Protein AF-T2JT45-F1 (afdb_monomer_lite)

Secondary structure (DSSP, 8-state):
-----HHHHHHHTTTT------GGGTTT-SS--PPPBTTB-TTSTT-S---------PSSPPHHHHHHHHHHTSHHHHHHHHHT-

Foldseek 3Di:
DDPPDVVVVLVVCPPPRDDDDDCLNPVPDPSDDDDQDVNHDPPDPVRPDDDDDDDDDDPPDDPVRVVVVCCCPDPVNVVVVVVSD

Structure (mmCIF, N/CA/C/O backbone):
data_AF-T2JT45-F1
#
_entry.id   AF-T2JT45-F1
#
loop_
_atom_site.group_PDB
_atom_site.id
_atom_site.type_symbol
_atom_site.label_atom_id
_atom_site.label_alt_id
_atom_site.label_comp_id
_atom_site.label_asym_id
_atom_site.label_entity_id
_atom_site.label_seq_id
_atom_site.pdbx_PDB_ins_code
_atom_site.Cartn_x
_atom_site.Cartn_y
_atom_site.Cartn_z
_atom_site.occupancy
_atom_site.B_iso_or_equiv
_atom_site.auth_seq_id
_atom_site.auth_comp_id
_atom_site.auth_asym_id
_atom_site.auth_atom_id
_atom_site.pdbx_PDB_model_num
ATOM 1 N N . MET A 1 1 ? -14.464 -2.949 -17.435 1.00 42.69 1 MET A N 1
ATOM 2 C CA . MET A 1 1 ? -13.810 -3.271 -16.153 1.00 42.69 1 MET A CA 1
ATOM 3 C C . MET A 1 1 ? -14.474 -2.413 -15.105 1.00 42.69 1 MET A C 1
ATOM 5 O O . MET A 1 1 ? -14.530 -1.204 -15.309 1.00 42.69 1 MET A O 1
ATOM 9 N N . ASP A 1 2 ? -15.019 -3.020 -14.056 1.00 54.78 2 ASP A N 1
ATOM 10 C CA . ASP A 1 2 ? -15.529 -2.250 -12.926 1.00 54.78 2 ASP A CA 1
ATOM 11 C C . ASP A 1 2 ? -14.355 -1.535 -12.259 1.00 54.78 2 ASP A C 1
ATOM 13 O O . ASP A 1 2 ? -13.299 -2.125 -12.024 1.00 54.78 2 ASP A O 1
ATOM 17 N N . ARG A 1 3 ? -14.505 -0.230 -12.038 1.00 58.34 3 ARG A N 1
ATOM 18 C CA . ARG A 1 3 ? -13.516 0.561 -11.311 1.00 58.34 3 ARG A CA 1
ATOM 19 C C . ARG A 1 3 ? -13.516 0.056 -9.871 1.00 58.34 3 ARG A C 1
ATOM 21 O O . ARG A 1 3 ? -14.546 0.161 -9.209 1.00 58.34 3 ARG A O 1
ATOM 28 N N . ASP A 1 4 ? -12.378 -0.443 -9.396 1.00 58.91 4 ASP A N 1
ATOM 29 C CA . ASP A 1 4 ? -12.165 -0.648 -7.965 1.00 58.91 4 ASP A CA 1
ATOM 30 C C . ASP A 1 4 ? -12.191 0.732 -7.298 1.00 58.91 4 ASP A C 1
ATOM 32 O O . ASP A 1 4 ? -11.266 1.539 -7.425 1.00 58.91 4 ASP A O 1
ATOM 36 N N . ALA A 1 5 ? -13.354 1.070 -6.750 1.00 69.38 5 ALA A N 1
ATOM 37 C CA . ALA A 1 5 ? -13.659 2.378 -6.214 1.00 69.38 5 ALA A CA 1
ATOM 38 C C . ALA A 1 5 ? -14.159 2.193 -4.787 1.00 69.38 5 ALA A C 1
ATOM 40 O O . ALA A 1 5 ? -15.271 1.716 -4.544 1.00 69.38 5 ALA A O 1
ATOM 41 N N . THR A 1 6 ? -13.330 2.622 -3.846 1.00 75.94 6 THR A N 1
ATOM 42 C CA . THR A 1 6 ? -13.589 2.475 -2.417 1.00 75.94 6 THR A CA 1
ATOM 43 C C . THR A 1 6 ? -14.835 3.249 -2.009 1.00 75.94 6 THR A C 1
ATOM 45 O O . THR A 1 6 ? -15.710 2.689 -1.364 1.00 75.94 6 THR A O 1
ATOM 48 N N . THR A 1 7 ? -15.013 4.490 -2.472 1.00 75.31 7 THR A N 1
ATOM 49 C CA . THR A 1 7 ? -16.149 5.336 -2.064 1.00 75.31 7 THR A CA 1
ATOM 50 C C . THR A 1 7 ? -17.532 4.753 -2.419 1.00 75.31 7 THR A C 1
ATOM 52 O O . THR A 1 7 ? -18.363 4.662 -1.513 1.00 75.31 7 THR A O 1
ATOM 55 N N . PRO A 1 8 ? -17.816 4.293 -3.659 1.00 80.88 8 PRO A N 1
ATOM 56 C CA . PRO A 1 8 ? -19.073 3.599 -3.958 1.00 80.88 8 PRO A CA 1
ATOM 57 C C . PRO A 1 8 ? -19.276 2.309 -3.157 1.00 80.88 8 PRO A C 1
ATOM 59 O O . PRO A 1 8 ? -20.414 1.955 -2.856 1.00 80.88 8 PRO A O 1
ATOM 62 N N . MET A 1 9 ? -18.197 1.595 -2.814 1.00 85.75 9 MET A N 1
ATOM 63 C CA . MET A 1 9 ? -18.285 0.410 -1.959 1.00 85.75 9 MET A CA 1
ATOM 64 C C . MET A 1 9 ? -18.693 0.793 -0.532 1.00 85.75 9 MET A C 1
ATOM 66 O O . MET A 1 9 ? -19.648 0.218 -0.014 1.00 85.75 9 MET A O 1
ATOM 70 N N . LEU A 1 10 ? -18.063 1.813 0.064 1.00 86.62 10 LEU A N 1
ATOM 71 C CA . LEU A 1 10 ? -18.385 2.269 1.422 1.00 86.62 10 LEU A CA 1
ATOM 72 C C . LEU A 1 10 ? -19.858 2.684 1.557 1.00 86.62 10 LEU A C 1
ATOM 74 O O . LEU A 1 10 ? -20.506 2.343 2.541 1.00 86.62 10 LEU A O 1
ATOM 78 N N . GLN A 1 11 ? -20.421 3.349 0.543 1.00 85.75 11 GLN A N 1
ATOM 79 C CA . GLN A 1 11 ? -21.841 3.729 0.523 1.00 85.75 11 GLN A CA 1
ATOM 80 C C . GLN A 1 11 ? -22.790 2.520 0.536 1.00 85.75 11 GLN A C 1
ATOM 82 O O . GLN A 1 11 ? -23.875 2.596 1.109 1.00 85.75 11 GLN A O 1
ATOM 87 N N . LYS A 1 12 ? -22.390 1.399 -0.075 1.00 89.38 12 LYS A N 1
ATOM 88 C CA . LYS A 1 12 ? -23.201 0.174 -0.137 1.00 89.38 12 LYS A CA 1
ATOM 89 C C . LYS A 1 12 ? -23.215 -0.615 1.173 1.00 89.38 12 LYS A C 1
ATOM 91 O O . LYS A 1 12 ? -24.062 -1.493 1.313 1.00 89.38 12 LYS A O 1
ATOM 96 N N . LEU A 1 13 ? -22.321 -0.319 2.121 1.00 91.56 13 LEU A N 1
ATOM 97 C CA . LEU A 1 13 ? -22.297 -1.007 3.416 1.00 91.56 13 LEU A CA 1
ATOM 98 C C . LEU A 1 13 ? -23.561 -0.712 4.242 1.00 91.56 13 LEU A C 1
ATOM 100 O O . LEU A 1 13 ? -24.039 -1.584 4.965 1.00 91.56 13 LEU A O 1
ATOM 104 N N . GLY A 1 14 ? -24.144 0.484 4.119 1.00 89.06 14 GLY A N 1
ATOM 105 C CA . GLY A 1 14 ? -25.306 0.872 4.923 1.00 89.06 14 GLY A CA 1
ATOM 106 C C . GLY A 1 14 ? -25.030 0.739 6.427 1.00 89.06 14 GLY A C 1
ATOM 107 O O . GLY A 1 14 ? -23.919 0.988 6.885 1.00 89.06 14 GLY A O 1
ATOM 108 N N . SER A 1 15 ? -26.034 0.341 7.211 1.00 90.81 15 SER A N 1
ATOM 109 C CA . SER A 1 15 ? -25.910 0.282 8.679 1.00 90.81 15 SER A CA 1
ATOM 110 C C . SER A 1 15 ? -25.260 -1.000 9.218 1.00 90.81 15 SER A C 1
ATOM 112 O O . SER A 1 15 ? -24.716 -0.970 10.316 1.00 90.81 15 SER A O 1
ATOM 114 N N . ASN A 1 16 ? -25.324 -2.110 8.471 1.00 90.88 16 ASN A N 1
ATOM 115 C CA . ASN A 1 16 ? -24.938 -3.452 8.944 1.00 90.88 16 ASN A CA 1
ATOM 116 C C . ASN A 1 16 ? -24.007 -4.210 7.977 1.00 90.88 16 ASN A C 1
ATOM 118 O O . ASN A 1 16 ? -23.746 -5.395 8.176 1.00 90.88 16 ASN A O 1
ATOM 122 N N . GLY A 1 17 ? -23.546 -3.570 6.903 1.00 93.44 17 GLY A N 1
ATOM 123 C CA . GLY A 1 17 ? -22.634 -4.181 5.944 1.00 93.44 17 GLY A CA 1
ATOM 124 C C . GLY A 1 17 ? -21.197 -4.218 6.451 1.00 93.44 17 GLY A C 1
ATOM 125 O O . GLY A 1 17 ? -20.767 -3.385 7.248 1.00 93.44 17 GLY A O 1
ATOM 126 N N . ILE A 1 18 ? -20.440 -5.180 5.932 1.00 94.44 18 ILE A N 1
ATOM 127 C CA . ILE A 1 18 ? -19.000 -5.310 6.141 1.00 94.44 18 ILE A CA 1
ATOM 128 C C . ILE A 1 18 ? -18.316 -5.510 4.788 1.00 94.44 18 ILE A C 1
ATOM 130 O O . ILE A 1 18 ? -18.868 -6.145 3.889 1.00 94.44 18 ILE A O 1
ATOM 134 N N . GLY A 1 19 ? -17.124 -4.946 4.637 1.00 91.56 19 GLY A N 1
ATOM 135 C CA . GLY A 1 19 ? -16.325 -5.034 3.421 1.00 91.56 19 GLY A CA 1
ATOM 136 C C . GLY A 1 19 ? -14.845 -4.857 3.730 1.00 91.56 19 GLY A C 1
ATOM 137 O O . GLY A 1 19 ? -14.460 -4.696 4.888 1.00 91.56 19 GLY A O 1
ATOM 138 N N . TYR A 1 20 ? -14.019 -4.877 2.689 1.00 90.94 20 TYR A N 1
ATOM 139 C CA . TYR A 1 20 ? -12.577 -4.665 2.788 1.00 90.94 20 TYR A CA 1
ATOM 140 C C . TYR A 1 20 ? -12.138 -3.576 1.807 1.00 90.94 20 TYR A C 1
ATOM 142 O O . TYR A 1 20 ? -12.727 -3.413 0.739 1.00 90.94 20 TYR A O 1
ATOM 150 N N . ALA A 1 21 ? -11.108 -2.819 2.176 1.00 89.94 21 ALA A N 1
ATOM 151 C CA . ALA A 1 21 ? -10.547 -1.736 1.373 1.00 89.94 21 ALA A CA 1
ATOM 152 C C . ALA A 1 21 ? -9.074 -1.505 1.734 1.00 89.94 21 ALA A C 1
ATOM 154 O O . ALA A 1 21 ? -8.602 -1.971 2.771 1.00 89.94 21 ALA A O 1
ATOM 155 N N . THR A 1 22 ? -8.355 -0.753 0.896 1.00 89.81 22 THR A N 1
ATOM 156 C CA . THR A 1 22 ? -7.026 -0.247 1.269 1.00 89.81 22 THR A CA 1
ATOM 157 C C . THR A 1 22 ? -7.194 0.802 2.368 1.00 89.81 22 THR A C 1
ATOM 159 O O . THR A 1 22 ? -7.973 1.738 2.198 1.00 89.81 22 THR A O 1
ATOM 162 N N . TYR A 1 23 ? -6.474 0.653 3.483 1.00 90.44 23 TYR A N 1
ATOM 163 C CA . TYR A 1 23 ? -6.675 1.470 4.686 1.00 90.44 23 TYR A CA 1
ATOM 164 C C . TYR A 1 23 ? -6.559 2.981 4.428 1.00 90.44 23 TYR A C 1
ATOM 166 O O . TYR A 1 23 ? -7.423 3.738 4.861 1.00 90.44 23 TYR A O 1
ATOM 174 N N . THR A 1 24 ? -5.582 3.401 3.625 1.00 87.31 24 THR A N 1
ATOM 175 C CA . THR A 1 24 ? -5.324 4.806 3.253 1.00 87.31 24 THR A CA 1
ATOM 176 C C . THR A 1 24 ? -6.551 5.494 2.620 1.00 87.31 24 THR A C 1
ATOM 178 O O . THR A 1 24 ? -6.760 6.698 2.744 1.00 87.31 24 THR A O 1
ATOM 181 N N . GLN A 1 25 ? -7.444 4.717 1.9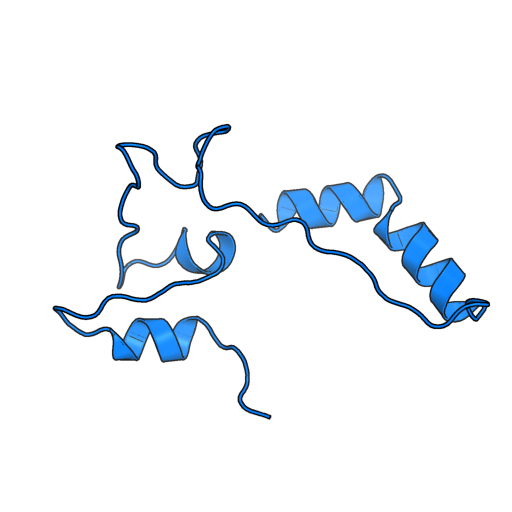94 1.00 86.88 25 GLN A N 1
ATOM 182 C CA . GLN A 1 25 ? -8.682 5.201 1.372 1.00 86.88 25 GLN A CA 1
ATOM 183 C C . GLN A 1 25 ? -9.859 5.301 2.359 1.00 86.88 25 GLN A C 1
ATOM 185 O O . GLN A 1 25 ? -10.896 5.878 2.022 1.00 86.88 25 GLN A O 1
ATOM 190 N N . VAL A 1 26 ? -9.718 4.726 3.557 1.00 89.31 26 VAL A N 1
ATOM 191 C CA . VAL A 1 26 ? -10.740 4.663 4.614 1.00 89.31 26 VAL A CA 1
ATOM 192 C C . VAL A 1 26 ? -10.365 5.508 5.832 1.00 89.31 26 VAL A C 1
ATOM 194 O O . VAL A 1 26 ? -11.268 6.023 6.479 1.00 89.31 26 VAL A O 1
ATOM 197 N N . ALA A 1 27 ? -9.073 5.703 6.119 1.00 87.69 27 ALA A N 1
ATOM 198 C CA . ALA A 1 27 ? -8.561 6.357 7.329 1.00 87.69 27 ALA A CA 1
ATOM 199 C C . ALA A 1 27 ? -9.248 7.696 7.664 1.00 87.69 27 ALA A C 1
ATOM 201 O O . ALA A 1 27 ? -9.545 7.977 8.820 1.00 87.69 27 ALA A O 1
ATOM 202 N N . ASN A 1 28 ? -9.569 8.491 6.638 1.00 84.81 28 ASN A N 1
ATOM 203 C CA . ASN A 1 28 ? -10.193 9.811 6.781 1.00 84.81 28 ASN A CA 1
ATOM 204 C C . ASN A 1 28 ? -11.709 9.828 6.482 1.00 84.81 28 ASN A C 1
ATOM 206 O O . ASN A 1 28 ? -12.307 10.898 6.353 1.00 84.81 28 ASN A O 1
ATOM 210 N N . GLN A 1 29 ? -12.349 8.665 6.324 1.00 85.06 29 GLN A N 1
ATOM 211 C CA . GLN A 1 29 ? -13.780 8.556 6.024 1.00 85.06 29 GLN A CA 1
ATOM 212 C C . GLN A 1 29 ? -14.606 8.537 7.312 1.00 85.06 29 GLN A C 1
ATOM 214 O O . GLN A 1 29 ? -14.322 7.785 8.235 1.00 85.06 29 GLN A O 1
ATOM 219 N N . GLN A 1 30 ? -15.679 9.328 7.355 1.00 86.06 30 GLN A N 1
ATOM 220 C CA . GLN A 1 30 ? -16.539 9.445 8.544 1.00 86.06 30 GLN A CA 1
ATOM 221 C C . GLN A 1 30 ? -17.783 8.547 8.496 1.00 86.06 30 GLN A C 1
ATOM 223 O O . GLN A 1 30 ? -18.492 8.402 9.487 1.00 86.06 30 GLN A O 1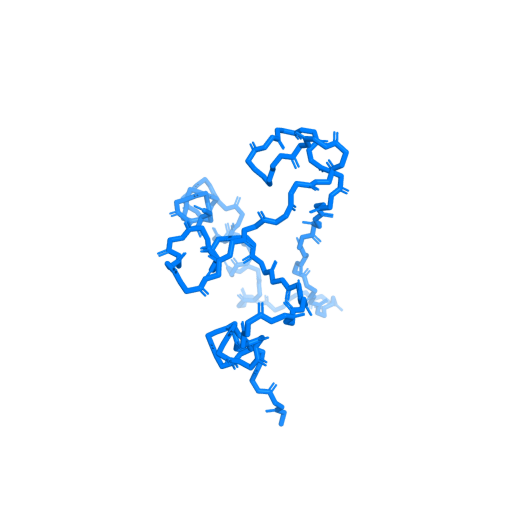
ATOM 228 N N . THR A 1 31 ? -18.088 7.966 7.336 1.00 88.00 31 THR A N 1
ATOM 229 C CA . THR A 1 31 ? -19.319 7.193 7.103 1.00 88.00 31 THR A CA 1
ATOM 230 C C . THR A 1 31 ? -19.184 5.713 7.449 1.00 88.00 31 THR A C 1
ATOM 232 O O . THR A 1 31 ? -20.172 4.984 7.432 1.00 88.00 31 THR A O 1
ATOM 235 N N . VAL A 1 32 ? -17.968 5.262 7.749 1.00 90.94 32 VAL A N 1
ATOM 236 C CA . VAL A 1 32 ? -17.624 3.876 8.065 1.00 90.94 32 VAL A CA 1
ATOM 237 C C . VAL A 1 32 ? -16.611 3.860 9.202 1.00 90.94 32 VAL A C 1
ATOM 239 O O . VAL A 1 32 ? -16.006 4.879 9.519 1.00 90.94 32 VAL A O 1
ATOM 242 N N . ARG A 1 33 ? -16.409 2.694 9.810 1.00 91.25 33 ARG A N 1
ATOM 243 C CA . ARG A 1 33 ? -15.382 2.486 10.832 1.00 91.25 33 ARG A CA 1
ATOM 244 C C . ARG A 1 33 ? -14.552 1.263 10.493 1.00 91.25 33 ARG A C 1
ATOM 246 O O . ARG A 1 33 ? -15.091 0.276 9.990 1.00 91.25 33 ARG A O 1
ATOM 253 N N . THR A 1 34 ? -13.272 1.305 10.829 1.00 93.12 34 THR A N 1
ATOM 254 C CA . THR A 1 34 ? -12.421 0.123 10.736 1.00 93.12 34 THR A CA 1
ATOM 255 C C . THR A 1 34 ? -12.700 -0.815 11.906 1.00 93.12 34 THR A C 1
ATOM 257 O O . THR A 1 34 ? -12.881 -0.375 13.041 1.00 93.12 34 THR A O 1
ATOM 260 N N . VAL A 1 35 ? -12.755 -2.116 11.628 1.00 93.88 35 VAL A N 1
ATOM 261 C CA . VAL A 1 35 ? -12.891 -3.159 12.648 1.00 93.88 35 VAL A CA 1
ATOM 262 C C . VAL A 1 35 ? -11.490 -3.666 13.009 1.00 93.88 35 VAL A C 1
ATOM 264 O O . VAL A 1 35 ? -10.776 -4.086 12.098 1.00 93.88 35 VAL A O 1
ATOM 267 N N . PRO A 1 36 ? -11.080 -3.634 14.292 1.00 95.25 36 PRO A N 1
ATOM 268 C CA . PRO A 1 36 ? -9.812 -4.217 14.719 1.00 95.25 36 PRO A CA 1
ATOM 269 C C . PRO A 1 36 ? -9.785 -5.732 14.501 1.00 95.25 36 PRO A C 1
ATOM 271 O O . PRO A 1 36 ? -10.792 -6.408 14.720 1.00 95.25 36 PRO A O 1
ATOM 274 N N . ILE A 1 37 ? -8.622 -6.268 14.140 1.00 96.44 37 ILE A N 1
ATOM 275 C CA . ILE A 1 37 ? -8.383 -7.712 14.017 1.00 96.44 37 ILE A CA 1
ATOM 276 C C . ILE A 1 37 ? -7.494 -8.126 15.179 1.00 96.44 37 ILE A C 1
ATOM 278 O O . ILE A 1 37 ? -6.415 -7.567 15.354 1.00 96.44 37 ILE A O 1
ATOM 282 N N . ASP A 1 38 ? -7.978 -9.044 16.016 1.00 95.62 38 ASP A N 1
ATOM 283 C CA . ASP A 1 38 ? -7.297 -9.475 17.246 1.00 95.62 38 ASP A CA 1
ATOM 284 C C . ASP A 1 38 ? -6.887 -8.306 18.165 1.00 95.62 38 ASP A C 1
ATOM 286 O O . ASP A 1 38 ? -5.842 -8.313 18.809 1.00 95.62 38 ASP A O 1
ATOM 290 N N . GLY A 1 39 ? -7.724 -7.262 18.212 1.00 95.62 39 GLY A N 1
ATOM 291 C CA . GLY A 1 39 ? -7.474 -6.048 18.996 1.00 95.62 39 GLY A CA 1
ATOM 292 C C . GLY A 1 39 ? -6.487 -5.063 18.362 1.00 95.62 39 GLY A C 1
ATOM 293 O O . GLY A 1 39 ? -6.246 -4.006 18.940 1.00 95.62 39 GLY A O 1
ATOM 294 N N . LEU A 1 40 ? -5.952 -5.362 17.176 1.00 96.75 40 LEU A N 1
ATOM 295 C CA . LEU A 1 40 ? -5.041 -4.488 16.441 1.00 96.75 40 LEU A CA 1
ATOM 296 C C . LEU A 1 40 ? -5.800 -3.664 15.401 1.00 96.75 40 LEU A C 1
ATOM 298 O O . LEU A 1 40 ? -6.615 -4.194 14.645 1.00 96.75 40 LEU A O 1
ATOM 302 N N . THR A 1 41 ? -5.518 -2.366 15.346 1.00 94.06 41 THR A N 1
ATOM 303 C CA . THR A 1 41 ? -5.986 -1.480 14.274 1.00 94.06 41 THR A CA 1
ATOM 304 C C . THR A 1 41 ? -4.970 -1.467 13.116 1.00 94.06 41 THR A C 1
ATOM 306 O O . THR A 1 41 ? -3.819 -1.858 13.327 1.00 94.06 41 THR A O 1
ATOM 309 N N . PRO A 1 42 ? -5.353 -1.062 11.889 1.00 93.06 42 PRO A N 1
ATOM 310 C CA . PRO A 1 42 ? -4.471 -1.109 10.715 1.00 93.06 42 PRO A CA 1
ATOM 311 C C . PRO A 1 42 ? -3.164 -0.315 10.819 1.00 93.06 42 PRO A C 1
ATOM 313 O O . PRO A 1 42 ? -2.226 -0.596 10.083 1.00 93.06 42 PRO A O 1
ATOM 316 N N . GLU A 1 43 ? -3.101 0.666 11.715 1.00 91.19 43 GLU A N 1
ATOM 317 C CA . GLU A 1 43 ? -1.921 1.486 11.997 1.00 91.19 43 GLU A CA 1
ATOM 318 C C . GLU A 1 43 ? -0.878 0.732 12.837 1.00 91.19 43 GLU A C 1
ATOM 320 O O . GLU A 1 43 ? 0.275 1.155 12.932 1.00 91.19 43 GLU A O 1
ATOM 325 N N . ALA A 1 44 ? -1.260 -0.384 13.469 1.00 94.25 44 ALA A N 1
ATOM 326 C CA . ALA A 1 44 ? -0.337 -1.204 14.235 1.00 94.25 44 ALA A CA 1
ATOM 327 C C . ALA A 1 44 ? 0.719 -1.833 13.312 1.00 94.25 44 ALA A C 1
ATOM 329 O O . ALA A 1 44 ? 0.396 -2.482 12.316 1.00 94.25 44 ALA A O 1
ATOM 330 N N . ALA A 1 45 ? 1.995 -1.721 13.690 1.00 91.25 45 ALA A N 1
ATOM 331 C CA . ALA A 1 45 ? 3.109 -2.260 12.904 1.00 91.25 45 ALA A CA 1
ATOM 332 C C . ALA A 1 45 ? 2.988 -3.776 12.634 1.00 91.25 45 ALA A C 1
ATOM 334 O O . ALA A 1 45 ? 3.437 -4.265 11.600 1.00 91.25 45 ALA A O 1
ATOM 335 N N . ASN A 1 46 ? 2.357 -4.516 13.550 1.00 93.75 46 ASN A N 1
ATOM 336 C CA . ASN A 1 46 ? 2.118 -5.958 13.470 1.00 93.75 46 ASN A CA 1
ATOM 337 C C . ASN A 1 46 ? 0.680 -6.324 13.053 1.00 93.75 46 ASN A C 1
ATOM 339 O O . ASN A 1 46 ? 0.233 -7.435 13.341 1.00 93.75 46 ASN A O 1
ATOM 343 N N . TYR A 1 47 ? -0.059 -5.411 12.416 1.00 95.56 47 TYR A N 1
ATOM 344 C CA . TYR A 1 47 ? -1.406 -5.697 11.925 1.00 95.56 47 TYR A CA 1
ATOM 345 C C . TYR A 1 47 ? -1.394 -6.884 10.936 1.00 95.56 47 TYR A C 1
ATOM 347 O O . TYR A 1 47 ? -0.595 -6.884 9.998 1.00 95.56 47 TYR A O 1
ATOM 355 N N . PRO A 1 48 ? -2.264 -7.902 11.097 1.00 94.81 48 PRO A N 1
ATOM 356 C CA . PRO A 1 48 ? -2.126 -9.172 10.377 1.00 94.81 48 PRO A CA 1
ATOM 357 C C . PRO A 1 48 ? -2.501 -9.104 8.890 1.00 94.81 48 PRO A C 1
ATOM 359 O O . PRO A 1 48 ? -2.076 -9.957 8.112 1.00 94.81 48 PRO A O 1
ATOM 362 N N . TYR A 1 49 ? -3.300 -8.118 8.469 1.00 93.88 49 TYR A N 1
ATOM 363 C CA . TYR A 1 49 ? -3.755 -7.991 7.080 1.00 93.88 49 TYR A CA 1
ATOM 364 C C . TYR A 1 49 ? -2.975 -6.906 6.339 1.00 93.88 49 TYR A C 1
ATOM 366 O O . TYR A 1 49 ? -3.460 -5.796 6.120 1.00 93.88 49 TYR A O 1
ATOM 374 N N . GLN A 1 50 ? -1.760 -7.262 5.928 1.00 91.06 50 GLN A N 1
ATOM 375 C CA . GLN A 1 50 ? -0.877 -6.448 5.093 1.00 91.06 50 GLN A CA 1
ATOM 376 C C . GLN A 1 50 ? -0.647 -7.131 3.739 1.00 91.06 50 GLN A C 1
ATOM 378 O O . GLN A 1 50 ? -0.748 -8.352 3.613 1.00 91.06 50 GLN A O 1
ATOM 383 N N . ARG A 1 51 ? -0.329 -6.346 2.706 1.00 89.81 51 ARG A N 1
ATOM 384 C CA . ARG A 1 51 ? 0.039 -6.868 1.383 1.00 89.81 51 ARG A CA 1
ATOM 385 C C . ARG A 1 51 ? 1.256 -6.142 0.835 1.00 89.81 51 ARG A C 1
ATOM 387 O O . ARG A 1 51 ? 1.349 -4.923 0.941 1.00 89.81 51 ARG A O 1
ATOM 394 N N . THR A 1 52 ? 2.136 -6.881 0.173 1.00 90.44 52 THR A N 1
ATOM 395 C CA . THR A 1 52 ? 3.210 -6.300 -0.635 1.00 90.44 52 THR A CA 1
ATOM 396 C C . THR A 1 52 ? 2.699 -6.065 -2.054 1.00 90.44 52 THR A C 1
ATOM 398 O O . THR A 1 52 ? 2.114 -6.959 -2.666 1.00 90.44 52 THR A O 1
ATOM 401 N N . LEU A 1 53 ? 2.898 -4.855 -2.575 1.00 90.88 53 LEU A N 1
ATOM 402 C CA . LEU A 1 53 ? 2.585 -4.511 -3.962 1.00 90.88 53 LEU A CA 1
ATOM 403 C C . LEU A 1 53 ? 3.851 -4.621 -4.817 1.00 90.88 53 LEU A C 1
ATOM 405 O O . LEU A 1 53 ? 4.929 -4.219 -4.388 1.00 90.88 53 LEU A O 1
ATOM 409 N N . TYR A 1 54 ? 3.711 -5.152 -6.031 1.00 94.25 54 TYR A N 1
ATOM 410 C CA . TYR A 1 54 ? 4.827 -5.399 -6.944 1.00 94.25 54 TYR A CA 1
ATOM 411 C C . TYR A 1 54 ? 4.580 -4.751 -8.306 1.00 94.25 54 TYR A C 1
ATOM 413 O O . TYR A 1 54 ? 3.458 -4.756 -8.813 1.00 94.25 54 TYR A O 1
ATOM 421 N N . TYR A 1 55 ? 5.651 -4.269 -8.940 1.00 95.44 55 TYR A N 1
ATOM 422 C CA . TYR A 1 55 ? 5.639 -3.909 -10.355 1.00 95.44 55 TYR A CA 1
ATOM 423 C C . TYR A 1 55 ? 5.949 -5.141 -11.208 1.00 95.44 55 TYR A C 1
ATOM 425 O O . TYR A 1 55 ? 7.035 -5.711 -11.116 1.00 95.44 55 TYR A O 1
ATOM 433 N N . ALA A 1 56 ? 5.009 -5.534 -12.064 1.00 96.75 56 ALA A N 1
ATOM 434 C CA . ALA A 1 56 ? 5.206 -6.599 -13.042 1.00 96.75 56 ALA A CA 1
ATOM 435 C C . ALA A 1 56 ? 5.486 -5.999 -14.426 1.00 96.75 56 ALA A C 1
ATOM 437 O O . ALA A 1 56 ? 4.783 -5.093 -14.871 1.00 96.75 56 ALA A O 1
ATOM 438 N N . TYR A 1 57 ? 6.502 -6.509 -15.122 1.00 96.62 57 TYR A N 1
ATOM 439 C CA . TYR A 1 57 ? 6.869 -6.045 -16.458 1.00 96.62 57 TYR A CA 1
ATOM 440 C C . TYR A 1 57 ? 7.407 -7.185 -17.326 1.00 96.62 57 TYR A C 1
ATOM 442 O O . TYR A 1 57 ? 7.879 -8.209 -16.831 1.00 96.62 57 TYR A O 1
ATOM 450 N N . LYS A 1 58 ? 7.338 -7.003 -18.649 1.00 98.00 58 LYS A N 1
ATOM 451 C CA . LYS A 1 58 ? 7.906 -7.952 -19.610 1.00 98.00 58 LYS A CA 1
ATOM 452 C C . LYS A 1 58 ? 9.433 -7.855 -19.596 1.00 98.00 58 LYS A C 1
ATOM 454 O O . LYS A 1 58 ? 9.971 -6.766 -19.759 1.00 98.00 58 LYS A O 1
ATOM 459 N N . ASN A 1 59 ? 10.112 -8.991 -19.457 1.00 94.25 59 ASN A N 1
ATOM 460 C CA . ASN A 1 59 ? 11.568 -9.092 -19.558 1.00 94.25 59 ASN A CA 1
ATOM 461 C C . ASN A 1 59 ? 11.979 -9.415 -21.017 1.00 94.25 59 ASN A C 1
ATOM 463 O O . ASN A 1 59 ? 11.408 -10.352 -21.585 1.00 94.25 59 ASN A O 1
ATOM 467 N N . PRO A 1 60 ? 12.934 -8.693 -21.641 1.00 96.38 60 PRO A N 1
ATOM 468 C CA . PRO A 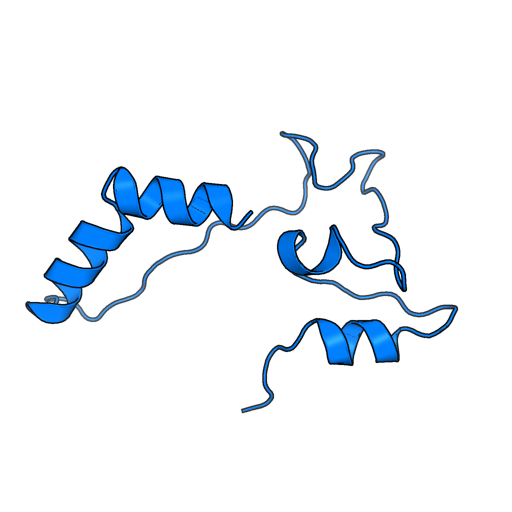1 60 ? 13.670 -7.537 -21.114 1.00 96.38 60 PRO A CA 1
ATOM 469 C C . PRO A 1 60 ? 12.812 -6.262 -21.009 1.00 96.38 60 PRO A C 1
ATOM 471 O O . PRO A 1 60 ? 11.948 -6.050 -21.865 1.00 96.38 60 PRO A O 1
ATOM 474 N N . PRO A 1 61 ? 13.050 -5.396 -20.000 1.00 97.50 61 PRO A N 1
ATOM 475 C CA . PRO A 1 61 ? 12.320 -4.140 -19.864 1.00 97.50 61 PRO A CA 1
ATOM 476 C C . PRO A 1 61 ? 12.686 -3.167 -20.990 1.00 97.50 61 PRO A C 1
ATOM 478 O O . PRO A 1 61 ? 13.858 -3.035 -21.352 1.00 97.50 61 PRO A O 1
ATOM 481 N N . SER A 1 62 ? 11.691 -2.439 -21.503 1.00 98.31 62 SER A N 1
ATOM 482 C CA . SER A 1 62 ? 11.932 -1.296 -22.391 1.00 98.31 62 SER A CA 1
ATOM 483 C C . SER A 1 62 ? 12.593 -0.141 -21.632 1.00 98.31 62 SER A C 1
ATOM 485 O O . SER A 1 62 ? 12.518 -0.070 -20.405 1.00 98.31 62 SER A O 1
ATOM 487 N N . GLU A 1 63 ? 13.193 0.809 -22.351 1.00 98.50 63 GLU A N 1
ATOM 488 C CA . GLU A 1 63 ? 13.813 1.987 -21.723 1.00 98.50 63 GLU A CA 1
ATOM 489 C C . GLU A 1 63 ? 12.817 2.804 -20.887 1.00 98.50 63 GLU A C 1
ATOM 491 O O . GLU A 1 63 ? 13.147 3.249 -19.791 1.00 98.50 63 GLU A O 1
ATOM 496 N N . ALA A 1 64 ? 11.562 2.915 -21.335 1.00 98.38 64 ALA A N 1
ATOM 497 C CA . ALA A 1 64 ? 10.506 3.571 -20.563 1.00 98.38 64 ALA A CA 1
ATOM 498 C C . 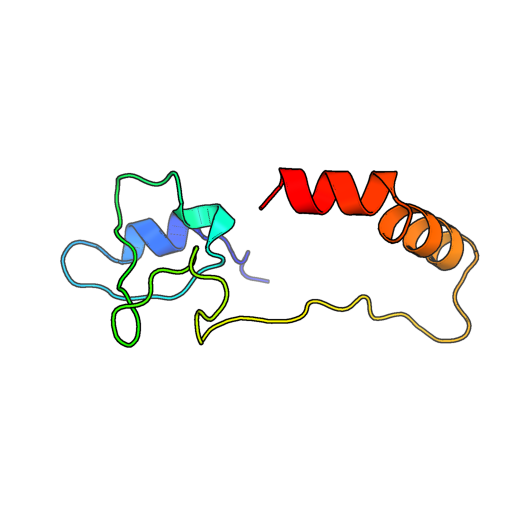ALA A 1 64 ? 10.203 2.839 -19.241 1.00 98.38 64 ALA A C 1
ATOM 500 O O . ALA A 1 64 ? 10.028 3.483 -18.208 1.00 98.38 64 ALA A O 1
ATOM 501 N N . VAL A 1 65 ? 10.187 1.498 -19.248 1.00 98.44 65 VAL A N 1
ATOM 502 C CA . VAL A 1 65 ? 10.004 0.698 -18.025 1.00 98.44 65 VAL A CA 1
ATOM 503 C C . VAL A 1 65 ? 11.188 0.883 -17.079 1.00 98.44 65 VAL A C 1
ATOM 505 O O . VAL A 1 65 ? 10.975 1.081 -15.887 1.00 98.44 65 VAL A O 1
ATOM 508 N N . LYS A 1 66 ? 12.427 0.875 -17.590 1.00 98.38 66 LYS A N 1
ATOM 509 C CA . LYS A 1 66 ? 13.626 1.119 -16.769 1.00 98.38 66 LYS A CA 1
ATOM 510 C C . LYS A 1 66 ? 13.587 2.495 -16.109 1.00 98.38 66 LYS A C 1
ATOM 512 O O . LYS A 1 66 ? 13.824 2.590 -14.909 1.00 98.38 66 LYS A O 1
A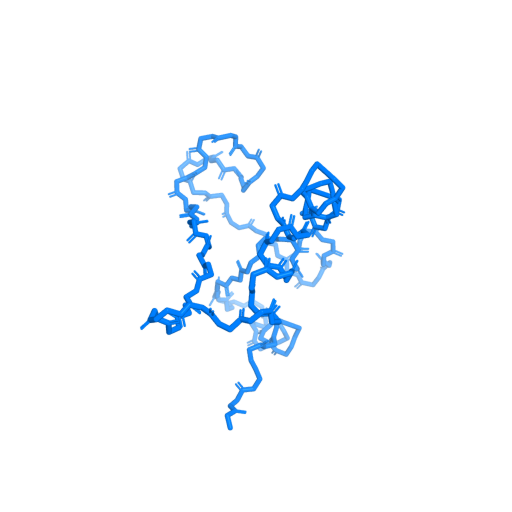TOM 517 N N . ALA A 1 67 ? 13.256 3.536 -16.873 1.00 98.44 67 ALA A N 1
ATOM 518 C CA . ALA A 1 67 ? 13.152 4.899 -16.362 1.00 98.44 67 ALA A CA 1
ATOM 519 C C . ALA A 1 67 ? 12.076 5.015 -15.271 1.00 98.44 67 ALA A C 1
ATOM 521 O O . ALA A 1 67 ? 12.338 5.578 -14.208 1.00 98.44 67 ALA A O 1
ATOM 522 N N . PHE A 1 68 ? 10.894 4.431 -15.498 1.00 97.94 68 PHE A N 1
ATOM 523 C CA . PHE A 1 68 ? 9.820 4.426 -14.508 1.00 97.94 68 PHE A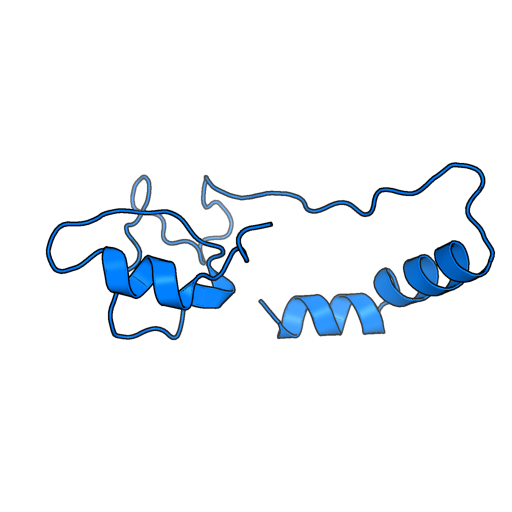 CA 1
ATOM 524 C C . PHE A 1 68 ? 10.216 3.684 -13.230 1.00 97.94 68 PHE A C 1
ATOM 526 O O . PHE A 1 68 ? 10.078 4.243 -12.146 1.00 97.94 68 PHE A O 1
ATOM 533 N N . LEU A 1 69 ? 10.735 2.456 -13.344 1.00 97.56 69 LEU A N 1
ATOM 534 C CA . LEU A 1 69 ? 11.163 1.678 -12.181 1.00 97.56 69 LEU A CA 1
ATOM 535 C C . LEU A 1 69 ? 12.260 2.413 -11.406 1.00 97.56 69 LEU A C 1
ATOM 537 O O . LEU A 1 69 ? 12.154 2.526 -10.192 1.00 97.56 69 LEU A O 1
ATOM 541 N N . GLY A 1 70 ? 13.249 2.982 -12.103 1.00 97.69 70 GLY A N 1
ATOM 542 C CA . GLY A 1 70 ? 14.316 3.765 -11.480 1.00 97.69 70 GLY A CA 1
ATOM 543 C C . GLY A 1 70 ? 13.799 4.976 -10.701 1.00 97.69 70 GLY A C 1
ATOM 544 O O . GLY A 1 70 ? 14.286 5.248 -9.607 1.00 97.69 70 GLY A O 1
ATOM 545 N N . TYR A 1 71 ? 12.785 5.675 -11.218 1.00 97.81 71 TYR A N 1
ATOM 546 C CA . TYR A 1 71 ? 12.135 6.768 -10.495 1.00 97.81 71 TYR A CA 1
ATOM 547 C C . TYR A 1 71 ? 11.300 6.265 -9.311 1.00 97.81 71 TYR A C 1
ATOM 549 O O . TYR A 1 71 ? 11.467 6.756 -8.195 1.00 97.81 71 TYR A O 1
ATOM 557 N N . ALA A 1 72 ? 10.438 5.271 -9.531 1.00 96.50 72 ALA A N 1
ATOM 558 C CA . ALA A 1 72 ? 9.527 4.742 -8.518 1.00 96.50 72 ALA A CA 1
ATOM 559 C C . ALA A 1 72 ? 10.266 4.135 -7.313 1.00 96.50 72 ALA A C 1
ATOM 561 O O . ALA A 1 72 ? 9.759 4.194 -6.198 1.00 96.50 72 ALA A O 1
ATOM 562 N N . THR A 1 73 ? 11.466 3.583 -7.521 1.00 95.69 73 THR A N 1
ATOM 563 C CA . THR A 1 73 ? 12.319 3.041 -6.451 1.00 95.69 73 THR A CA 1
ATOM 564 C C . THR A 1 73 ? 13.415 4.004 -5.991 1.00 95.69 73 THR A C 1
ATOM 566 O O . THR A 1 73 ? 14.274 3.610 -5.206 1.00 95.69 73 THR A O 1
ATOM 569 N N . SER A 1 74 ? 13.444 5.241 -6.493 1.00 97.88 74 SER A N 1
ATOM 570 C CA . SER A 1 74 ? 14.353 6.275 -5.986 1.00 97.88 74 SER A CA 1
ATOM 571 C C . SER A 1 74 ? 13.909 6.754 -4.596 1.00 97.88 74 SER A C 1
ATOM 573 O O . SER A 1 74 ? 12.727 6.620 -4.275 1.00 97.88 74 SER A O 1
ATOM 575 N N . PRO A 1 75 ? 14.788 7.391 -3.797 1.00 97.94 75 PRO A N 1
ATOM 576 C CA . PRO A 1 75 ? 14.390 7.966 -2.509 1.00 97.94 75 PRO A CA 1
ATOM 577 C C . PRO A 1 75 ? 13.193 8.920 -2.619 1.00 97.94 75 PRO A C 1
ATOM 579 O O . PRO A 1 75 ? 12.268 8.857 -1.820 1.00 97.94 75 PRO A O 1
ATOM 582 N N . ASN A 1 76 ? 13.157 9.752 -3.666 1.00 97.25 76 ASN A N 1
ATOM 583 C CA . ASN A 1 76 ? 12.031 10.653 -3.915 1.00 97.25 76 ASN A CA 1
ATOM 584 C C . ASN A 1 76 ? 10.740 9.893 -4.266 1.00 97.25 76 ASN A C 1
ATOM 586 O O . ASN A 1 76 ? 9.662 10.268 -3.820 1.00 97.25 76 ASN A O 1
ATOM 590 N N . GLY A 1 77 ? 10.837 8.827 -5.068 1.00 96.31 77 GLY A N 1
ATOM 591 C CA . GLY A 1 77 ? 9.687 7.982 -5.401 1.00 96.31 77 GLY A CA 1
ATOM 592 C C . GLY A 1 77 ? 9.126 7.250 -4.181 1.00 96.31 77 GLY A C 1
ATOM 593 O O . GLY A 1 77 ? 7.911 7.183 -4.016 1.00 96.31 77 GLY A O 1
ATOM 594 N N . GLN A 1 78 ? 10.004 6.763 -3.303 1.00 95.69 78 GLN A N 1
ATOM 595 C CA . GLN A 1 78 ? 9.621 6.114 -2.049 1.00 95.69 78 GLN A CA 1
ATOM 596 C C . GLN A 1 78 ? 8.949 7.095 -1.083 1.00 95.69 78 GLN A C 1
ATOM 598 O O . GLN A 1 78 ? 7.889 6.766 -0.560 1.00 95.69 78 GLN A O 1
ATOM 603 N N . GLN A 1 79 ? 9.471 8.320 -0.944 1.00 96.44 79 GLN A N 1
ATOM 604 C CA . GLN A 1 79 ? 8.847 9.348 -0.103 1.00 96.44 79 GLN A CA 1
ATOM 605 C C . GLN A 1 79 ? 7.413 9.665 -0.548 1.00 96.44 79 GLN A C 1
ATOM 607 O O . GLN A 1 79 ? 6.511 9.740 0.275 1.00 96.44 79 GLN A O 1
ATOM 612 N N . ILE A 1 80 ? 7.171 9.781 -1.858 1.00 94.94 80 ILE A N 1
ATOM 613 C CA . ILE A 1 80 ? 5.819 10.030 -2.386 1.00 94.94 80 ILE A CA 1
ATOM 614 C C . ILE A 1 80 ? 4.856 8.890 -2.018 1.00 94.94 80 ILE A C 1
ATOM 616 O O . ILE A 1 80 ? 3.676 9.137 -1.761 1.00 94.94 80 ILE A O 1
ATOM 620 N N . ILE A 1 81 ? 5.336 7.641 -2.009 1.00 90.62 81 ILE A N 1
ATOM 621 C CA . ILE A 1 81 ? 4.528 6.483 -1.607 1.00 90.62 81 ILE A CA 1
ATOM 622 C C . ILE A 1 81 ? 4.210 6.554 -0.113 1.00 90.62 81 ILE A C 1
ATOM 624 O O . ILE A 1 81 ? 3.064 6.308 0.249 1.00 90.62 81 ILE A O 1
ATOM 628 N N . GLU A 1 82 ? 5.187 6.895 0.727 1.00 88.56 82 GLU A N 1
ATOM 629 C CA . GLU A 1 82 ? 5.005 7.055 2.175 1.00 88.56 82 GLU A CA 1
ATOM 630 C C . GLU A 1 82 ? 4.015 8.177 2.507 1.00 88.56 82 GLU A C 1
ATOM 632 O O . GLU A 1 82 ? 3.097 7.960 3.290 1.00 88.56 82 GLU A O 1
ATOM 637 N N . ASP A 1 83 ? 4.121 9.330 1.843 1.00 87.94 83 ASP A N 1
ATOM 638 C CA . ASP A 1 83 ? 3.221 10.477 2.040 1.00 87.94 83 ASP A CA 1
ATOM 639 C C . ASP A 1 83 ? 1.777 10.201 1.576 1.00 87.94 83 ASP A C 1
ATOM 641 O O . ASP A 1 83 ? 0.847 10.928 1.929 1.00 87.94 83 ASP A O 1
ATOM 645 N N . SER A 1 84 ? 1.587 9.174 0.742 1.00 78.75 84 SER A N 1
ATOM 646 C CA . SER A 1 84 ? 0.279 8.749 0.223 1.00 78.75 84 SER A CA 1
ATOM 647 C C . SER A 1 84 ? -0.376 7.638 1.059 1.00 78.75 84 SER A C 1
ATOM 649 O O . SER A 1 84 ? -1.455 7.160 0.679 1.00 78.75 84 SER A O 1
ATOM 651 N N . GLN A 1 85 ? 0.288 7.179 2.128 1.00 70.19 85 GLN A N 1
ATOM 652 C CA . GLN A 1 85 ? -0.212 6.144 3.042 1.00 70.19 85 GLN A CA 1
ATOM 653 C C . GLN A 1 85 ? -1.084 6.725 4.158 1.00 70.19 85 GLN A C 1
ATOM 655 O O . GLN A 1 85 ? -0.845 7.871 4.586 1.00 70.19 85 GLN A O 1
#

pLDDT: mean 90.0, std 10.17, range [42.69, 98.5]

Organism: NCBI:txid1284629

InterPro domains:
  IPR050811 Phosphate-binding ABC transporter substrate-binding [PTHR30570] (15-84)

Sequence (85 aa):
MDRDATTPMLQKLGSNGIGYATYTQVANQQTVRTVPIDGLTPEAANYPYQRTLYYAYKNPPSEAVKAFLGYATSPNGQQIIEDSQ

Radius of gyration: 16.96 Å; chains: 1; bounding box: 40×20×41 Å